Protein AF-A0A2A2GHL3-F1 (afdb_monomer_lite)

Organism: NCBI:txid2032623

Secondary structure 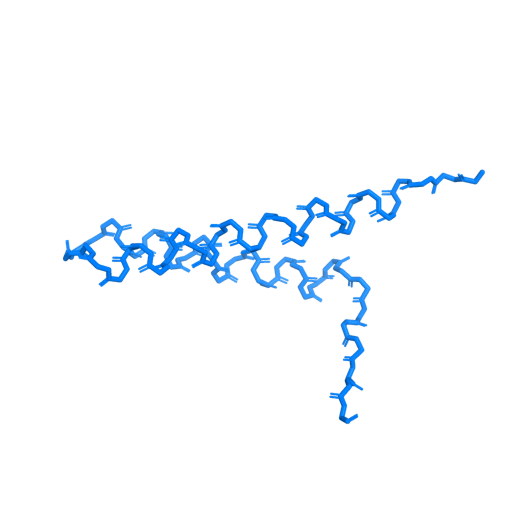(DSSP, 8-state):
---HHHHHHHHHHHHHHHHHHHHHHHHTS-STHHHHHHHHHHHHHHHHHHHS-------

Foldseek 3Di:
DDCVLVVVLVVLVVQLVVLVVQLVVLVVDDDDVNVVSVVSNVVSVVVCCVRPDNPDPPD

Radius of gyration: 13.77 Å; chains: 1; bounding box: 32×29×38 Å

Structure (mmCIF, N/CA/C/O backbone):
data_AF-A0A2A2GHL3-F1
#
_entry.id   AF-A0A2A2GHL3-F1
#
loop_
_atom_site.group_PDB
_atom_site.id
_atom_site.type_symbol
_atom_site.label_atom_id
_atom_site.label_alt_id
_atom_site.label_comp_id
_atom_site.label_asym_id
_atom_site.label_entity_id
_atom_site.la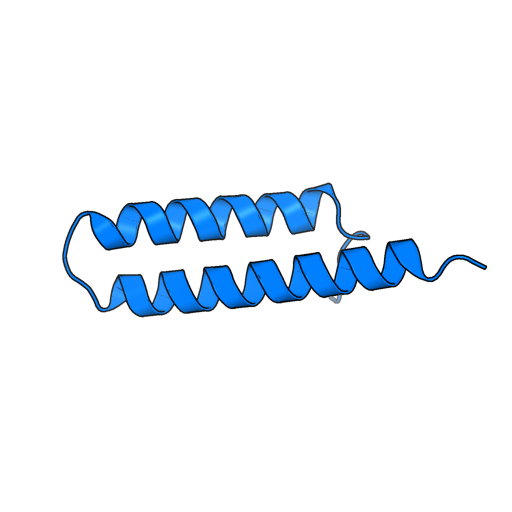bel_seq_id
_atom_site.pdbx_PDB_ins_code
_atom_site.Cartn_x
_atom_site.Cartn_y
_atom_site.Cartn_z
_atom_site.occupancy
_atom_site.B_iso_or_equiv
_atom_site.auth_seq_id
_atom_site.auth_comp_id
_atom_site.auth_asym_id
_atom_site.auth_atom_id
_atom_site.pdbx_PDB_model_num
ATOM 1 N N . MET A 1 1 ? 21.631 8.268 -21.553 1.00 52.69 1 MET A N 1
ATOM 2 C CA . MET A 1 1 ? 20.439 7.391 -21.567 1.00 52.69 1 MET A CA 1
ATOM 3 C C . MET A 1 1 ? 19.710 7.632 -20.258 1.00 52.69 1 MET A C 1
ATOM 5 O O . MET A 1 1 ? 20.385 7.765 -19.251 1.00 52.69 1 MET A O 1
ATOM 9 N N . S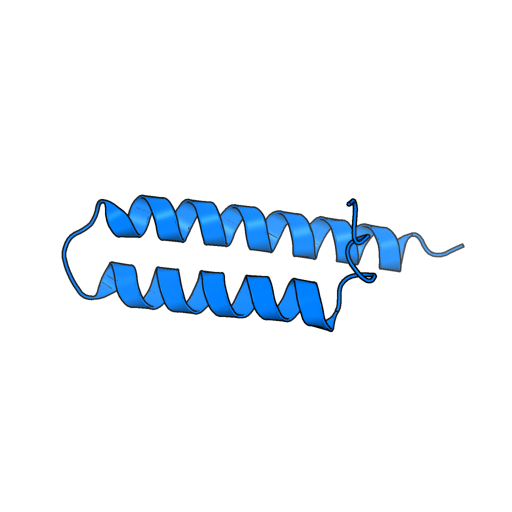ER A 1 2 ? 18.397 7.849 -20.273 1.00 59.44 2 SER A N 1
ATOM 10 C CA . SER A 1 2 ? 17.642 8.296 -19.097 1.00 59.44 2 SER A CA 1
ATOM 11 C C . SER A 1 2 ? 17.487 7.173 -18.064 1.00 59.44 2 SER A C 1
ATOM 13 O O . SER A 1 2 ? 16.802 6.194 -18.327 1.00 59.44 2 SER A O 1
ATOM 15 N N . ASP A 1 3 ? 18.044 7.359 -16.862 1.00 74.88 3 ASP A N 1
ATOM 16 C CA . ASP A 1 3 ? 17.864 6.477 -15.686 1.00 74.88 3 ASP A CA 1
ATOM 17 C C . ASP A 1 3 ? 16.456 6.558 -15.064 1.00 74.88 3 ASP A C 1
ATOM 19 O O . ASP A 1 3 ? 16.172 5.981 -14.016 1.00 74.88 3 ASP A O 1
ATOM 23 N N . PHE A 1 4 ? 15.565 7.313 -15.703 1.00 76.19 4 PHE A N 1
ATOM 24 C CA . PHE A 1 4 ? 14.209 7.583 -15.250 1.00 76.19 4 PHE A CA 1
ATOM 25 C C . PHE A 1 4 ? 13.351 6.316 -15.065 1.00 76.19 4 PHE A C 1
ATOM 27 O O . PHE A 1 4 ? 12.723 6.213 -14.013 1.00 76.19 4 PHE A O 1
ATOM 34 N N . PRO A 1 5 ? 13.360 5.319 -15.978 1.00 77.25 5 PRO A N 1
ATOM 35 C CA . PRO A 1 5 ? 12.597 4.084 -15.787 1.00 77.25 5 PRO A CA 1
ATOM 36 C C . PRO A 1 5 ? 13.078 3.291 -14.566 1.00 77.25 5 PRO A C 1
ATOM 38 O O . PRO A 1 5 ? 12.268 2.813 -13.784 1.00 77.25 5 PRO A O 1
ATOM 41 N N . ASN A 1 6 ? 14.397 3.224 -14.354 1.00 75.94 6 ASN A N 1
ATOM 42 C CA . ASN A 1 6 ? 14.988 2.519 -13.215 1.00 75.94 6 ASN A CA 1
ATOM 43 C C . ASN A 1 6 ? 14.706 3.235 -11.885 1.00 75.94 6 ASN A C 1
ATOM 45 O O . ASN A 1 6 ? 14.505 2.587 -10.861 1.00 75.94 6 ASN A O 1
ATOM 49 N N . ARG A 1 7 ? 14.690 4.576 -11.873 1.00 79.00 7 ARG A N 1
ATOM 50 C CA . ARG A 1 7 ? 14.295 5.350 -10.685 1.00 79.00 7 ARG A CA 1
ATOM 51 C C . ARG A 1 7 ? 12.822 5.160 -10.342 1.00 79.00 7 ARG A C 1
ATOM 53 O O . ARG A 1 7 ? 12.525 4.934 -9.176 1.00 79.00 7 ARG A O 1
ATOM 60 N N . LEU A 1 8 ? 11.937 5.207 -11.338 1.00 80.38 8 LEU A N 1
ATOM 61 C CA . LEU A 1 8 ? 10.510 4.951 -11.143 1.00 80.38 8 LEU A CA 1
ATOM 62 C C . LEU A 1 8 ? 10.259 3.559 -10.562 1.00 80.38 8 LEU A C 1
ATOM 64 O O . LEU A 1 8 ? 9.502 3.434 -9.608 1.00 80.38 8 LEU A O 1
ATOM 68 N N . ASP A 1 9 ? 10.930 2.537 -11.088 1.00 77.75 9 ASP A N 1
ATOM 69 C CA . ASP A 1 9 ? 10.785 1.162 -10.603 1.00 77.75 9 ASP A CA 1
ATOM 70 C C . ASP A 1 9 ? 11.239 1.009 -9.138 1.00 77.75 9 ASP A C 1
ATOM 72 O O . ASP A 1 9 ? 10.555 0.406 -8.307 1.00 77.75 9 ASP A O 1
ATOM 76 N N . ASN A 1 10 ? 12.356 1.653 -8.782 1.00 80.31 10 ASN A N 1
ATOM 77 C CA . ASN A 1 10 ? 12.844 1.691 -7.404 1.00 80.31 10 ASN A CA 1
ATOM 78 C C . ASN A 1 10 ? 11.883 2.433 -6.460 1.00 80.31 10 ASN A C 1
ATOM 80 O O . ASN A 1 10 ? 11.648 1.971 -5.343 1.00 80.31 10 ASN A O 1
ATOM 84 N N . GLU A 1 11 ? 11.321 3.568 -6.885 1.00 84.06 11 GLU A N 1
ATOM 85 C CA . GLU A 1 11 ? 10.358 4.336 -6.084 1.00 84.06 11 GLU A CA 1
ATOM 86 C C . GLU A 1 11 ? 9.040 3.572 -5.892 1.00 84.06 11 GLU A C 1
ATOM 88 O O . GLU A 1 11 ? 8.511 3.530 -4.779 1.00 84.06 11 GLU A O 1
ATOM 93 N N . LEU A 1 12 ? 8.547 2.905 -6.938 1.00 81.62 12 LEU A N 1
ATOM 94 C CA . LEU A 1 12 ? 7.357 2.053 -6.885 1.00 81.62 12 LEU A CA 1
ATOM 95 C C . LEU A 1 12 ? 7.563 0.843 -5.966 1.00 81.62 12 LEU A C 1
ATOM 97 O O . LEU A 1 12 ? 6.703 0.536 -5.135 1.00 81.62 12 LEU A O 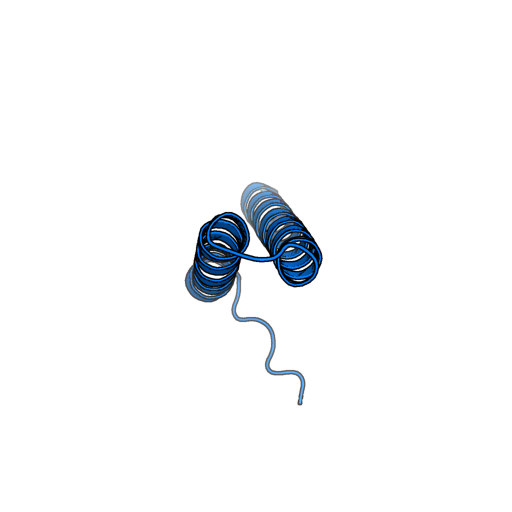1
ATOM 101 N N . THR A 1 13 ? 8.727 0.200 -6.055 1.00 81.69 13 THR A N 1
ATOM 102 C CA . THR A 1 13 ? 9.105 -0.904 -5.164 1.00 81.69 13 THR A CA 1
ATOM 103 C C . THR A 1 13 ? 9.168 -0.437 -3.709 1.00 81.69 13 THR A C 1
ATOM 105 O O . THR A 1 13 ? 8.547 -1.047 -2.835 1.00 81.69 13 THR A O 1
ATOM 108 N N . ALA A 1 14 ? 9.839 0.688 -3.441 1.00 83.38 14 ALA A N 1
ATOM 109 C CA . ALA A 1 14 ? 9.939 1.256 -2.097 1.00 83.38 14 ALA A CA 1
ATOM 110 C C . ALA A 1 14 ? 8.563 1.634 -1.518 1.00 83.38 14 ALA A C 1
ATOM 112 O O . ALA A 1 14 ? 8.299 1.405 -0.332 1.00 83.38 14 ALA A O 1
ATOM 113 N N . LEU A 1 15 ? 7.667 2.169 -2.354 1.00 85.31 15 LEU A N 1
ATOM 114 C CA . LEU A 1 15 ? 6.296 2.498 -1.973 1.00 85.31 15 LEU A CA 1
ATOM 115 C C . LEU A 1 15 ? 5.503 1.246 -1.573 1.00 85.31 15 LEU A C 1
ATOM 117 O O . LEU A 1 15 ? 4.834 1.252 -0.537 1.00 85.31 15 LEU A O 1
ATOM 121 N N . ASN A 1 16 ? 5.609 0.163 -2.346 1.00 81.12 16 ASN A N 1
ATOM 122 C CA . ASN A 1 16 ? 4.933 -1.098 -2.043 1.00 81.12 16 ASN A CA 1
ATOM 123 C C . ASN A 1 16 ? 5.427 -1.709 -0.722 1.00 81.12 16 ASN A C 1
ATOM 125 O O . ASN A 1 16 ? 4.626 -2.096 0.131 1.00 81.12 16 ASN A O 1
ATOM 129 N N . GLU A 1 17 ? 6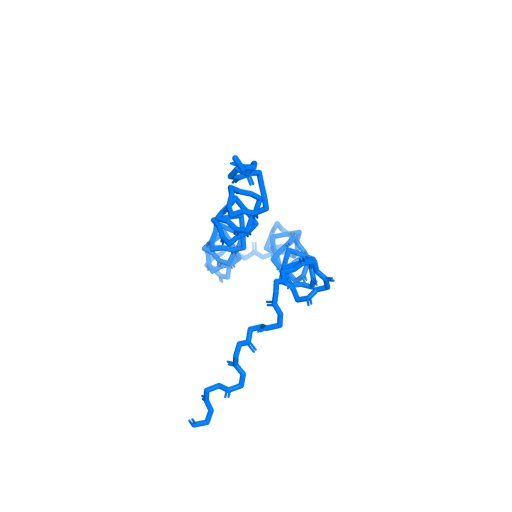.740 -1.720 -0.486 1.00 85.00 17 GLU A N 1
ATOM 130 C CA . GLU A 1 17 ? 7.308 -2.206 0.777 1.00 85.00 17 GLU A CA 1
ATOM 131 C C . GLU A 1 17 ? 6.880 -1.364 1.989 1.00 85.00 17 GLU A C 1
ATOM 133 O O . GLU A 1 17 ? 6.683 -1.890 3.091 1.00 85.00 17 GLU A O 1
ATOM 138 N N . ALA A 1 18 ? 6.767 -0.043 1.822 1.00 79.56 18 ALA A N 1
ATOM 139 C CA . ALA A 1 18 ? 6.276 0.849 2.867 1.00 79.56 18 ALA A CA 1
ATOM 140 C C . ALA A 1 18 ? 4.794 0.579 3.172 1.00 79.56 18 ALA A C 1
ATOM 142 O O . ALA A 1 18 ? 4.417 0.465 4.342 1.00 79.56 18 ALA A O 1
ATOM 143 N N . ALA A 1 19 ? 3.974 0.396 2.137 1.00 78.88 19 ALA A N 1
ATOM 144 C CA . ALA A 1 19 ? 2.554 0.100 2.279 1.00 78.88 19 ALA A CA 1
ATOM 145 C C . ALA A 1 19 ? 2.309 -1.271 2.930 1.00 78.88 19 ALA A C 1
ATOM 147 O O . ALA A 1 19 ? 1.509 -1.376 3.860 1.00 78.88 19 ALA A O 1
ATOM 148 N N . GLN A 1 20 ? 3.054 -2.309 2.537 1.00 80.94 20 GLN A N 1
ATOM 149 C CA . GLN A 1 20 ? 2.982 -3.633 3.167 1.00 80.94 20 GLN A CA 1
ATOM 150 C C . GLN A 1 20 ? 3.394 -3.598 4.646 1.00 80.94 20 GLN A C 1
ATOM 152 O O . GLN A 1 20 ? 2.745 -4.228 5.487 1.00 80.94 20 GLN A O 1
ATOM 157 N N . ARG A 1 21 ? 4.448 -2.844 4.994 1.00 81.44 21 ARG A N 1
ATOM 158 C CA . ARG A 1 21 ? 4.840 -2.622 6.398 1.00 81.44 21 ARG A CA 1
ATOM 159 C C . ARG A 1 21 ? 3.734 -1.922 7.180 1.00 81.44 21 ARG A C 1
ATOM 161 O O . ARG A 1 21 ? 3.385 -2.380 8.266 1.00 81.44 21 ARG A O 1
ATOM 168 N N . ALA A 1 22 ? 3.142 -0.875 6.613 1.00 74.75 22 ALA A N 1
ATOM 169 C CA . ALA A 1 22 ? 2.040 -0.156 7.240 1.00 74.75 22 ALA A CA 1
ATOM 170 C C . ALA A 1 22 ? 0.803 -1.053 7.428 1.00 74.75 22 ALA A C 1
ATOM 172 O O . ALA A 1 22 ? 0.210 -1.047 8.505 1.00 74.75 22 ALA A O 1
ATOM 173 N N . ALA A 1 23 ? 0.469 -1.896 6.445 1.00 73.19 23 ALA A N 1
ATOM 174 C CA . ALA A 1 23 ? -0.604 -2.884 6.545 1.00 73.19 23 ALA A CA 1
ATOM 175 C C . ALA A 1 23 ? -0.343 -3.934 7.638 1.00 73.19 23 ALA A C 1
ATOM 177 O O . ALA A 1 23 ? -1.259 -4.268 8.388 1.00 73.19 23 ALA A O 1
ATOM 178 N N . ARG A 1 24 ? 0.898 -4.419 7.791 1.00 74.69 24 ARG A N 1
ATOM 179 C CA . ARG A 1 24 ? 1.270 -5.329 8.893 1.00 74.69 24 ARG A CA 1
ATOM 180 C C . ARG A 1 24 ? 1.132 -4.664 10.260 1.00 74.69 24 ARG A C 1
ATOM 182 O O . ARG A 1 24 ? 0.588 -5.282 11.169 1.00 74.69 24 ARG A O 1
ATOM 189 N N . THR A 1 25 ? 1.557 -3.410 10.400 1.00 72.00 25 THR A N 1
ATOM 190 C CA . THR A 1 25 ? 1.348 -2.638 11.636 1.00 72.00 25 THR A CA 1
ATOM 191 C C . THR A 1 25 ? -0.143 -2.444 11.912 1.00 72.00 25 THR A C 1
ATOM 193 O O . THR A 1 25 ? -0.592 -2.628 13.040 1.00 72.00 25 THR A O 1
ATOM 196 N N . ALA A 1 26 ? -0.937 -2.184 10.875 1.00 65.56 26 ALA A N 1
ATOM 197 C CA . ALA A 1 26 ? -2.392 -2.132 10.953 1.00 65.56 26 ALA A CA 1
ATOM 198 C C . ALA A 1 26 ? -3.032 -3.426 11.467 1.00 65.56 26 ALA A C 1
ATOM 200 O O . ALA A 1 26 ? -4.002 -3.355 12.207 1.00 65.56 26 ALA A O 1
ATOM 201 N N . LEU A 1 27 ? -2.501 -4.608 11.132 1.00 64.44 27 LEU A N 1
ATOM 202 C CA . LEU A 1 27 ? -3.012 -5.877 11.669 1.00 64.44 27 LEU A CA 1
ATOM 203 C C . LEU A 1 27 ? -2.861 -5.987 13.196 1.00 64.44 27 LEU A C 1
ATOM 205 O O . LEU A 1 27 ? -3.612 -6.737 13.813 1.00 64.44 27 LEU A O 1
ATOM 209 N N . SER A 1 28 ? -1.935 -5.235 13.804 1.00 67.12 28 SER A N 1
ATOM 210 C CA . SER A 1 28 ? -1.788 -5.146 15.266 1.00 67.12 28 SER A CA 1
ATOM 211 C C . SER A 1 28 ? -2.736 -4.134 15.927 1.00 67.12 28 SER A C 1
ATOM 213 O O . SER A 1 28 ? -2.856 -4.116 17.150 1.00 67.12 28 SER A O 1
ATOM 215 N N . LEU A 1 29 ? -3.432 -3.312 15.133 1.00 64.12 29 LEU A N 1
ATOM 216 C CA . LEU A 1 29 ? -4.388 -2.308 15.595 1.00 64.12 29 LEU A CA 1
ATOM 217 C C . LEU A 1 29 ? -5.817 -2.826 15.365 1.00 64.12 29 LEU A C 1
ATOM 219 O O . LEU A 1 29 ? -6.208 -3.151 14.246 1.00 64.12 29 LEU A O 1
ATOM 223 N N . ASN A 1 30 ? -6.620 -2.917 16.426 1.00 68.25 30 ASN A N 1
ATOM 224 C CA . ASN A 1 30 ? -8.033 -3.274 16.295 1.00 68.25 30 ASN A CA 1
ATOM 225 C C . ASN A 1 30 ? -8.817 -2.147 15.596 1.00 68.25 30 ASN A C 1
ATOM 227 O O . ASN A 1 30 ? -8.668 -0.978 15.946 1.00 68.25 30 ASN A O 1
ATOM 231 N N . HIS A 1 31 ? -9.743 -2.544 14.711 1.00 65.69 31 HIS A N 1
ATOM 232 C CA . HIS A 1 31 ? -10.788 -1.713 14.087 1.00 65.69 31 HIS A CA 1
ATOM 233 C C . HIS A 1 31 ? -10.339 -0.765 12.939 1.00 65.69 31 HIS A C 1
ATOM 235 O O . HIS A 1 31 ? -9.161 -0.585 12.666 1.00 65.69 31 HIS A O 1
ATOM 241 N N . SER A 1 32 ? -11.315 -0.237 12.195 1.00 64.69 32 SER A N 1
ATOM 242 C CA . SER A 1 32 ? -11.305 0.633 10.988 1.00 64.69 32 SER A CA 1
ATOM 243 C C . SER A 1 32 ? -10.006 1.231 10.396 1.00 64.69 32 SER A C 1
ATOM 245 O O . SER A 1 32 ? -9.864 1.238 9.176 1.00 64.69 32 SER A O 1
ATOM 247 N N . GLN A 1 33 ? -9.044 1.737 11.173 1.00 64.25 33 GLN A N 1
ATOM 248 C CA . GLN A 1 33 ? -7.801 2.327 10.631 1.00 64.25 33 GLN A CA 1
ATOM 249 C C . GLN A 1 33 ? -6.926 1.293 9.911 1.00 64.25 33 GLN A C 1
ATOM 251 O O . GLN A 1 33 ? -6.208 1.615 8.959 1.00 64.25 33 GLN A O 1
ATOM 256 N N . ALA A 1 34 ? -7.032 0.032 10.332 1.00 71.06 34 ALA A N 1
ATOM 257 C CA . ALA A 1 34 ? -6.360 -1.074 9.675 1.00 71.06 34 ALA A CA 1
ATOM 258 C C . ALA A 1 34 ? -6.879 -1.328 8.253 1.00 71.06 34 ALA A C 1
ATOM 260 O O . ALA A 1 34 ? -6.144 -1.826 7.403 1.00 71.06 34 ALA A O 1
ATOM 261 N N . GLU A 1 35 ? -8.137 -0.982 7.984 1.00 76.31 35 GLU A N 1
ATOM 262 C CA . GLU A 1 35 ? -8.789 -1.223 6.701 1.00 76.31 35 GLU A CA 1
ATOM 263 C C . GLU A 1 35 ? -8.245 -0.291 5.616 1.00 76.31 35 GLU A C 1
ATOM 265 O O . GLU A 1 35 ? -7.841 -0.761 4.554 1.00 76.31 35 GLU A O 1
ATOM 270 N N . SER A 1 36 ? -8.107 1.003 5.920 1.00 78.00 36 SER A N 1
ATOM 271 C CA . SER A 1 36 ? -7.489 1.981 5.016 1.00 78.00 36 SER A CA 1
ATOM 272 C C . SER A 1 36 ? -6.057 1.588 4.650 1.00 78.00 36 SER A C 1
ATOM 274 O O . SER A 1 36 ? -5.661 1.677 3.491 1.00 78.00 36 SER A O 1
ATOM 276 N N . LEU A 1 37 ? -5.286 1.087 5.619 1.00 75.94 37 LEU A N 1
ATOM 277 C CA . LEU A 1 37 ? -3.912 0.636 5.391 1.00 75.94 37 LEU A CA 1
ATOM 278 C C . LEU A 1 37 ? -3.844 -0.635 4.530 1.00 75.94 37 LEU A C 1
ATOM 280 O O . LEU A 1 37 ? -2.958 -0.746 3.682 1.00 75.94 37 LEU A O 1
ATOM 284 N N . ARG A 1 38 ? -4.802 -1.559 4.674 1.00 74.81 38 ARG A N 1
ATOM 285 C CA . ARG A 1 38 ? -4.936 -2.720 3.775 1.00 74.81 38 ARG A CA 1
ATOM 286 C C . ARG A 1 38 ? -5.327 -2.301 2.356 1.00 74.81 38 ARG A C 1
ATOM 288 O O . ARG A 1 38 ? -4.757 -2.835 1.409 1.00 74.81 38 ARG A O 1
ATOM 295 N N . MET A 1 39 ? -6.247 -1.344 2.199 1.00 83.81 39 MET A N 1
ATOM 296 C CA . MET A 1 39 ? -6.628 -0.823 0.878 1.00 83.81 39 MET A CA 1
ATOM 297 C C . MET A 1 39 ? -5.449 -0.141 0.180 1.00 83.81 39 MET A C 1
ATOM 299 O O . MET A 1 39 ? -5.224 -0.389 -1.002 1.00 83.81 39 MET A O 1
ATOM 303 N N . ILE A 1 40 ? -4.670 0.666 0.911 1.00 82.94 40 ILE A N 1
ATOM 304 C CA . ILE A 1 40 ? -3.463 1.313 0.377 1.00 82.94 40 ILE A CA 1
ATOM 305 C C . ILE A 1 40 ? -2.452 0.258 -0.083 1.00 82.94 40 ILE A C 1
ATOM 307 O O . ILE A 1 40 ? -1.963 0.358 -1.202 1.00 82.94 40 ILE A O 1
ATOM 311 N N . ALA A 1 41 ? -2.191 -0.775 0.724 1.00 80.31 41 ALA A N 1
ATOM 312 C CA . ALA A 1 41 ? -1.262 -1.844 0.356 1.00 80.31 41 ALA A CA 1
ATOM 313 C C . ALA A 1 41 ? -1.712 -2.645 -0.876 1.00 80.31 41 ALA A C 1
ATOM 315 O O . ALA A 1 41 ? -0.906 -2.889 -1.772 1.00 80.31 41 ALA A O 1
ATOM 316 N N . ALA A 1 42 ? -2.995 -3.005 -0.956 1.00 82.38 42 ALA A N 1
ATOM 317 C CA . ALA A 1 42 ? -3.545 -3.701 -2.120 1.00 82.38 42 ALA A CA 1
ATOM 318 C C . ALA A 1 42 ? -3.487 -2.832 -3.390 1.00 82.38 42 ALA A C 1
ATOM 320 O O . ALA A 1 42 ? -3.192 -3.322 -4.480 1.00 82.38 42 ALA A O 1
ATOM 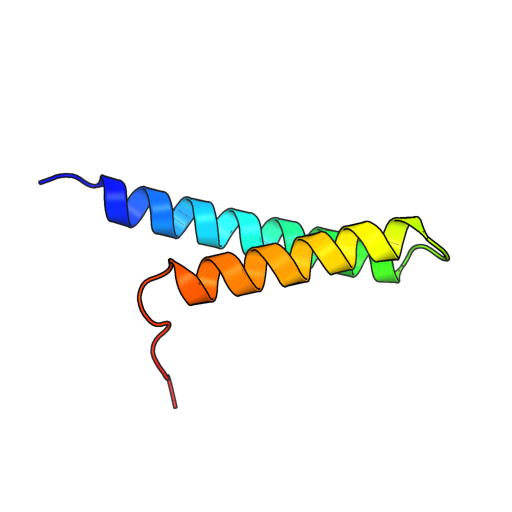321 N N . PHE A 1 43 ? -3.743 -1.528 -3.256 1.00 84.44 43 PHE A N 1
ATOM 322 C CA . PHE A 1 43 ? -3.637 -0.585 -4.364 1.00 84.44 43 PHE A CA 1
ATOM 323 C C . PHE A 1 43 ? -2.194 -0.440 -4.852 1.00 84.44 43 PHE A C 1
ATOM 325 O O . PHE A 1 43 ? -1.959 -0.527 -6.055 1.00 84.44 43 PHE A O 1
ATOM 332 N N . THR A 1 44 ? -1.225 -0.269 -3.946 1.00 80.62 44 THR A N 1
ATOM 333 C CA . THR A 1 44 ? 0.191 -0.153 -4.323 1.00 80.62 44 THR A CA 1
ATOM 334 C C . THR A 1 44 ? 0.720 -1.432 -4.957 1.00 80.62 44 THR A C 1
ATOM 336 O O . THR A 1 44 ? 1.423 -1.347 -5.956 1.00 80.62 44 THR A O 1
ATOM 339 N N . GLU A 1 45 ? 0.340 -2.608 -4.449 1.00 77.81 45 GLU A N 1
ATOM 340 C CA . GLU A 1 45 ? 0.713 -3.899 -5.044 1.00 77.81 45 GLU A CA 1
ATOM 341 C C . GLU A 1 45 ? 0.212 -4.013 -6.487 1.00 77.81 45 GLU A C 1
ATOM 343 O O . GLU A 1 45 ? 0.971 -4.365 -7.391 1.00 77.81 45 GLU A O 1
ATOM 348 N N . ARG A 1 46 ? -1.053 -3.649 -6.724 1.00 82.69 46 ARG A N 1
ATOM 349 C CA . ARG A 1 46 ? -1.617 -3.620 -8.074 1.00 82.69 46 ARG A CA 1
ATOM 350 C C . ARG A 1 46 ? -0.883 -2.632 -8.978 1.00 82.69 46 ARG A C 1
ATOM 352 O O . ARG A 1 46 ? -0.589 -2.969 -10.116 1.00 82.69 46 ARG A O 1
ATOM 359 N N . LEU A 1 47 ? -0.563 -1.442 -8.477 1.00 80.50 47 LEU A N 1
ATOM 360 C CA . LEU A 1 47 ? 0.148 -0.418 -9.242 1.00 80.50 47 LEU A CA 1
ATOM 361 C C . LEU A 1 47 ? 1.543 -0.896 -9.658 1.00 80.50 47 LEU A C 1
ATOM 363 O O . LEU A 1 47 ? 1.918 -0.716 -10.813 1.00 80.50 47 LEU A O 1
ATOM 367 N N . VAL A 1 48 ? 2.278 -1.564 -8.763 1.00 76.44 48 VAL A N 1
ATOM 368 C CA . VAL A 1 48 ? 3.569 -2.190 -9.093 1.00 76.44 48 VAL A CA 1
ATOM 369 C C . VAL A 1 48 ? 3.401 -3.309 -10.120 1.00 76.44 48 VAL A C 1
ATOM 371 O O . VAL A 1 48 ? 4.194 -3.387 -11.048 1.00 76.44 48 VAL A O 1
ATOM 374 N N . ASN A 1 49 ? 2.362 -4.137 -10.015 1.00 75.81 49 ASN A N 1
ATOM 375 C CA . ASN A 1 49 ? 2.114 -5.192 -11.003 1.00 75.81 49 ASN A CA 1
ATOM 376 C C . ASN A 1 49 ? 1.710 -4.643 -12.386 1.00 75.81 49 ASN A C 1
ATOM 378 O O . ASN A 1 49 ? 2.091 -5.226 -13.398 1.00 75.81 49 ASN A O 1
ATOM 382 N N . ASP A 1 50 ? 0.960 -3.538 -12.432 1.00 77.56 50 ASP A N 1
ATOM 383 C CA . ASP A 1 50 ? 0.461 -2.929 -13.673 1.00 77.56 50 ASP A CA 1
ATOM 384 C C . ASP A 1 50 ? 1.512 -2.025 -14.356 1.00 77.56 50 ASP A C 1
ATOM 386 O O . ASP A 1 50 ? 1.471 -1.847 -15.574 1.00 77.56 50 ASP A O 1
ATOM 390 N N . THR A 1 51 ? 2.436 -1.424 -13.591 1.00 71.19 51 THR A N 1
ATOM 391 C CA . THR A 1 51 ? 3.410 -0.429 -14.100 1.00 71.19 51 THR A CA 1
ATOM 392 C C . THR A 1 51 ? 4.874 -0.836 -13.972 1.00 71.19 51 THR A C 1
ATOM 394 O O . THR A 1 51 ? 5.719 -0.288 -14.682 1.00 71.19 51 THR A O 1
ATOM 397 N N . GLY A 1 52 ? 5.188 -1.789 -13.096 1.00 61.50 52 GLY A N 1
ATOM 398 C CA . GLY A 1 52 ? 6.521 -2.359 -12.980 1.00 61.50 52 GLY A CA 1
ATOM 399 C C . GLY A 1 52 ? 6.847 -3.244 -14.189 1.00 61.50 52 GLY A C 1
ATOM 400 O O . GLY A 1 52 ? 5.945 -3.799 -14.826 1.00 61.50 52 GLY A O 1
ATOM 401 N N . PRO A 1 53 ? 8.134 -3.408 -14.543 1.00 57.59 53 PRO A N 1
ATOM 402 C CA . PRO A 1 53 ? 8.531 -4.437 -15.494 1.00 57.59 53 PRO A CA 1
ATOM 403 C C . PRO A 1 53 ? 8.009 -5.786 -14.977 1.00 57.59 53 PRO A C 1
ATOM 405 O O . PRO A 1 53 ? 8.051 -6.001 -13.765 1.00 57.59 53 PRO A O 1
ATOM 408 N N . PRO A 1 54 ? 7.514 -6.693 -15.847 1.00 57.75 54 PRO A N 1
ATOM 409 C CA . PRO A 1 54 ? 6.915 -7.949 -15.413 1.00 57.75 54 PRO A CA 1
ATOM 410 C C . PRO A 1 54 ? 7.881 -8.636 -14.455 1.00 57.75 54 PRO A C 1
ATOM 412 O O . PRO A 1 54 ? 8.968 -9.063 -14.864 1.00 57.75 54 PRO A O 1
ATOM 415 N N . LEU A 1 55 ? 7.511 -8.665 -13.169 1.00 57.09 55 LEU A N 1
ATOM 416 C CA . LEU A 1 55 ? 8.290 -9.320 -12.134 1.00 57.09 55 LEU A CA 1
ATOM 417 C C . LEU A 1 55 ? 8.519 -10.728 -12.646 1.00 57.09 55 LEU A C 1
ATOM 419 O O . LEU A 1 55 ? 7.570 -11.474 -12.888 1.00 57.09 55 LEU A O 1
ATOM 423 N N . ARG A 1 56 ? 9.791 -11.033 -12.917 1.00 50.56 56 ARG A N 1
ATOM 424 C CA . ARG A 1 56 ? 10.222 -12.331 -13.411 1.00 50.56 56 ARG A CA 1
ATOM 425 C C . ARG A 1 56 ? 9.450 -13.394 -12.647 1.00 50.56 56 ARG A C 1
ATOM 427 O O . ARG A 1 56 ? 9.608 -13.505 -11.433 1.00 50.56 56 ARG A O 1
ATOM 434 N N . ALA A 1 57 ? 8.676 -14.181 -13.386 1.00 42.34 57 ALA A N 1
ATOM 435 C CA . ALA A 1 57 ? 8.307 -15.529 -13.009 1.00 42.34 57 ALA A CA 1
ATOM 436 C C . ALA A 1 57 ? 9.612 -16.288 -12.716 1.00 42.34 57 ALA A C 1
ATOM 438 O O . ALA A 1 57 ? 10.212 -16.899 -13.595 1.00 42.34 57 ALA A O 1
ATOM 439 N N . ARG A 1 58 ? 10.137 -16.142 -11.500 1.00 41.34 58 ARG A N 1
ATOM 440 C CA . ARG A 1 58 ? 11.210 -16.971 -10.964 1.00 41.34 58 ARG A CA 1
ATOM 441 C C . ARG A 1 58 ? 10.524 -18.144 -10.287 1.00 41.34 58 ARG A C 1
ATOM 443 O O . ARG A 1 58 ? 10.269 -18.126 -9.087 1.00 41.34 58 ARG A O 1
ATOM 450 N N . HIS A 1 59 ? 10.141 -19.077 -11.150 1.00 35.69 59 HIS A N 1
ATOM 451 C CA . HIS A 1 59 ? 10.096 -20.496 -10.843 1.00 35.69 59 HIS A CA 1
ATOM 452 C C . HIS A 1 59 ? 11.519 -21.014 -10.600 1.00 35.69 59 HIS A C 1
ATOM 454 O O . HIS A 1 59 ? 12.462 -20.417 -11.180 1.00 35.69 59 HIS A O 1
#

pLDDT: mean 72.41, std 11.43, range [35.69, 85.31]

Sequence (59 aa):
MSDFPNRLDNELTALNEAAQRAARTALSLNHSQAESLRMIAAFTERLVNDTGPPLRARH